Protein AF-A0A2V4A8H8-F1 (afdb_monomer)

Sequence (92 aa):
MGVGNLLTSHPVKRKKQTLLLNSIHFKTTVMTQEVQDDLVRIKERLRILDDKKKKVAKIIGITDVYLSYILNGKRPLTANVKSKLFDYLGLS

InterPro domains:
  IPR001387 Cro/C1-type, helix-turn-helix domain [PF01381] (49-92)
  IPR001387 Cro/C1-type, helix-turn-helix domain [cd00093] (41-92)
  IPR010982 Lambda repressor-like, DNA-binding domain superfamily [G3DSA:1.10.260.40] (26-92)
  IPR010982 Lambda repressor-like, DNA-binding domain superfamily [SSF47413] (41-92)

Foldseek 3Di:
DDDDDDPPDDDDDDDPPPDDDDPDDDPQPPDPVVQVVLLVVLVVLVVVVVVCLCVLCVQLVHHSVVVVCCSVSVDPCDPSNSVSSCVVSVPD

Organism: NCBI:txid2184082

Radius of gyration: 25.15 Å; Cα contacts (8 Å, |Δi|>4): 37; chains: 1; bounding box: 79×37×50 Å

Mean predicted aligned error: 15.33 Å

Nearest PDB structures (foldseek):
  3f52-assembly1_A  TM=8.218E-01  e=2.414E-01  Corynebacterium glutamicum
  3jxc-assembly1_L  TM=8.317E-01  e=2.877E-01  Lederbergvirus P22
  2ef8-assembly1_B  TM=8.051E-01  e=3.853E-01  Peduovirus P2
  4i6t-assembly1_A  TM=7.866E-01  e=4.085E-01  Enterobacter sp. RFL1396
  2b5a-assembly1_A  TM=7.062E-01  e=2.559E-01  [Bacillus] caldolyticus

Secondary structure (DSSP, 8-state):
--------------------------------HHHHHHHHHHHHHHHHTGGGHHHHHHHHTS-HHHHHHHHTTSS---HHHHHHHHHHHT--

Structure (mmCIF, N/CA/C/O backbone):
data_AF-A0A2V4A8H8-F1
#
_entry.id   AF-A0A2V4A8H8-F1
#
loop_
_atom_site.group_PDB
_atom_site.id
_atom_site.type_symbol
_atom_site.label_atom_id
_atom_site.label_alt_id
_atom_site.label_comp_id
_atom_site.label_asym_id
_atom_site.label_entity_id
_atom_site.label_seq_id
_atom_site.pdbx_PDB_ins_code
_atom_site.Cartn_x
_atom_site.Cartn_y
_atom_site.Cartn_z
_atom_site.occupancy
_atom_site.B_iso_or_equiv
_atom_site.auth_seq_id
_atom_site.auth_comp_id
_atom_site.auth_asym_id
_atom_site.auth_atom_id
_atom_site.pdbx_PDB_model_num
ATOM 1 N N . MET A 1 1 ? 69.565 -26.111 -35.736 1.00 50.19 1 MET A N 1
ATOM 2 C CA . MET A 1 1 ? 69.171 -25.443 -34.475 1.00 50.19 1 MET A CA 1
ATOM 3 C C . MET A 1 1 ? 68.727 -24.033 -34.831 1.00 50.19 1 MET A C 1
ATOM 5 O O . MET A 1 1 ? 69.504 -23.348 -35.476 1.00 50.19 1 MET A O 1
ATOM 9 N N . GLY A 1 2 ? 67.494 -23.635 -34.506 1.00 46.28 2 GLY A N 1
ATOM 10 C CA . GLY A 1 2 ? 66.986 -22.286 -34.801 1.00 46.28 2 GLY A CA 1
ATOM 11 C C . GLY A 1 2 ? 65.478 -22.258 -35.048 1.00 46.28 2 GLY A C 1
ATOM 12 O O . GLY A 1 2 ? 65.034 -22.294 -36.187 1.00 46.28 2 GLY A O 1
ATOM 13 N N . VAL A 1 3 ? 64.710 -22.248 -33.961 1.00 50.94 3 VAL A N 1
ATOM 14 C CA . VAL A 1 3 ? 63.261 -21.989 -33.911 1.00 50.94 3 VAL A CA 1
ATOM 15 C C . VAL A 1 3 ? 62.982 -20.488 -34.057 1.00 50.94 3 VAL A C 1
ATOM 17 O O . VAL A 1 3 ? 63.784 -19.684 -33.587 1.00 50.94 3 VAL A O 1
ATOM 20 N N . GLY A 1 4 ? 61.838 -20.093 -34.633 1.00 42.81 4 GLY A N 1
ATOM 21 C CA . GLY A 1 4 ? 61.441 -18.679 -34.623 1.00 42.81 4 GLY A CA 1
ATOM 22 C C . GLY A 1 4 ? 60.175 -18.293 -35.392 1.00 42.81 4 GLY A C 1
ATOM 23 O O . GLY A 1 4 ? 60.216 -17.342 -36.161 1.00 42.81 4 GLY A O 1
ATOM 24 N N . ASN A 1 5 ? 59.046 -18.979 -35.185 1.00 48.56 5 ASN A N 1
ATOM 25 C CA . ASN A 1 5 ? 57.734 -18.467 -35.604 1.00 48.56 5 ASN A CA 1
ATOM 26 C C . ASN A 1 5 ? 57.229 -17.459 -34.549 1.00 48.56 5 ASN A C 1
ATOM 28 O O . ASN A 1 5 ? 56.777 -17.873 -33.482 1.00 48.56 5 ASN A O 1
ATOM 32 N N . LEU A 1 6 ? 57.286 -16.152 -34.833 1.00 51.38 6 LEU A N 1
ATOM 33 C CA . LEU A 1 6 ? 56.626 -15.111 -34.031 1.00 51.38 6 LEU A CA 1
ATOM 34 C C . LEU A 1 6 ? 55.348 -14.634 -34.741 1.00 51.38 6 LEU A C 1
ATOM 36 O O . LEU A 1 6 ? 55.359 -13.700 -35.537 1.00 51.38 6 LEU A O 1
ATOM 40 N N . LEU A 1 7 ? 54.229 -15.289 -34.433 1.00 52.47 7 LEU A N 1
ATOM 41 C CA . LEU A 1 7 ? 52.883 -14.765 -34.669 1.00 52.47 7 LEU A CA 1
ATOM 42 C C . LEU A 1 7 ? 52.504 -13.894 -33.463 1.00 52.47 7 LEU A C 1
ATOM 44 O O . LEU A 1 7 ? 52.096 -14.408 -32.424 1.00 52.47 7 LEU A O 1
ATOM 48 N N . THR A 1 8 ? 52.655 -12.573 -33.569 1.00 48.84 8 THR A N 1
ATOM 49 C CA . THR A 1 8 ? 52.202 -11.621 -32.542 1.00 48.84 8 THR A CA 1
ATOM 50 C C . THR A 1 8 ? 50.735 -11.252 -32.766 1.00 48.84 8 THR A C 1
ATOM 52 O O . THR A 1 8 ? 50.374 -10.166 -33.216 1.00 48.84 8 THR A O 1
ATOM 55 N N . SER A 1 9 ? 49.843 -12.180 -32.427 1.00 49.88 9 SER A N 1
ATOM 56 C CA . SER A 1 9 ? 48.423 -11.880 -32.247 1.00 49.88 9 SER A CA 1
ATOM 57 C C . SER A 1 9 ? 48.211 -11.151 -30.918 1.00 49.88 9 SER A C 1
ATOM 59 O O . SER A 1 9 ? 48.449 -11.695 -29.841 1.00 49.88 9 SER A O 1
ATOM 61 N N . HIS A 1 10 ? 47.748 -9.906 -31.012 1.00 57.31 10 HIS A N 1
ATOM 62 C CA . HIS A 1 10 ? 47.220 -9.116 -29.904 1.00 57.31 10 HIS A CA 1
ATOM 63 C C . HIS A 1 10 ? 46.091 -9.871 -29.181 1.00 57.31 10 HIS A C 1
ATOM 65 O O . HIS A 1 10 ? 45.270 -10.513 -29.840 1.00 57.31 10 HIS A O 1
ATOM 71 N N . PRO A 1 11 ? 45.935 -9.670 -27.861 1.00 49.34 11 PRO A N 1
ATOM 72 C CA . PRO A 1 11 ? 44.580 -9.537 -27.346 1.00 49.34 11 PRO A CA 1
ATOM 73 C C . PRO A 1 11 ? 44.382 -8.276 -26.497 1.00 49.34 11 PRO A C 1
ATOM 75 O O . PRO A 1 11 ? 45.046 -8.013 -25.495 1.00 49.34 11 PRO A O 1
ATOM 78 N N . VAL A 1 12 ? 43.384 -7.517 -26.943 1.00 52.16 12 VAL A N 1
ATOM 79 C CA . VAL A 1 12 ? 42.725 -6.380 -26.304 1.00 52.16 12 VAL A CA 1
ATOM 80 C C . VAL A 1 12 ? 42.248 -6.732 -24.888 1.00 52.16 12 VAL A C 1
ATOM 82 O O . VAL A 1 12 ? 41.578 -7.740 -24.668 1.00 52.16 12 VAL A O 1
ATOM 85 N N . LYS A 1 13 ? 42.540 -5.840 -23.932 1.00 49.56 13 LYS A N 1
ATOM 86 C CA . LYS A 1 13 ? 41.972 -5.821 -22.575 1.00 49.56 13 LYS A CA 1
ATOM 87 C C . LYS A 1 13 ? 40.441 -5.917 -22.623 1.00 49.56 13 LYS A C 1
ATOM 89 O O . LYS A 1 13 ? 39.786 -5.003 -23.119 1.00 49.56 13 LYS A O 1
ATOM 94 N N . ARG A 1 14 ? 39.855 -6.923 -21.969 1.00 53.38 14 ARG A N 1
ATOM 95 C CA . ARG A 1 14 ? 38.471 -6.843 -21.473 1.00 53.38 14 ARG A CA 1
ATOM 96 C C . ARG A 1 14 ? 38.407 -7.235 -19.999 1.00 53.38 14 ARG A C 1
ATOM 98 O O . ARG A 1 14 ? 38.785 -8.332 -19.603 1.00 53.38 14 ARG A O 1
ATOM 105 N N . LYS A 1 15 ? 37.962 -6.256 -19.204 1.00 50.28 15 LYS A N 1
ATOM 106 C CA . LYS A 1 15 ? 37.585 -6.313 -17.786 1.00 50.28 15 LYS A CA 1
ATOM 107 C C . LYS A 1 15 ? 36.876 -7.632 -17.452 1.00 50.28 15 LYS A C 1
ATOM 109 O O . LYS A 1 15 ? 35.829 -7.921 -18.023 1.00 50.28 15 LYS A O 1
ATOM 114 N N . LYS A 1 16 ? 37.395 -8.376 -16.472 1.00 50.22 16 LYS A N 1
ATOM 115 C CA . LYS A 1 16 ? 36.631 -9.419 -15.779 1.00 50.22 16 LYS A CA 1
ATOM 116 C C . LYS A 1 16 ? 35.616 -8.728 -14.869 1.00 50.22 16 LYS A C 1
ATOM 118 O O . LYS A 1 16 ? 35.951 -8.305 -13.769 1.00 50.22 16 LYS A O 1
ATOM 123 N N . GLN A 1 17 ? 34.398 -8.554 -15.366 1.00 48.06 17 GLN A N 1
ATOM 124 C CA . GLN A 1 17 ? 33.244 -8.230 -14.541 1.00 48.06 17 GLN A CA 1
ATOM 125 C C . GLN A 1 17 ? 32.650 -9.557 -14.070 1.00 48.06 17 GLN A C 1
ATOM 127 O O . GLN A 1 17 ? 31.864 -10.180 -14.776 1.00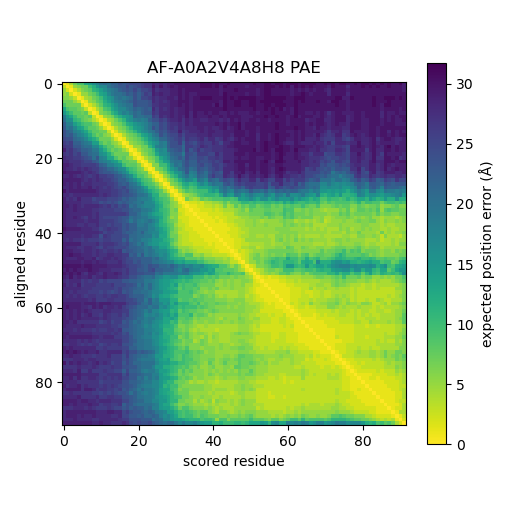 48.06 17 GLN A O 1
ATOM 132 N N . THR A 1 18 ? 33.083 -10.031 -12.906 1.00 49.66 18 THR A N 1
ATOM 133 C CA . THR A 1 18 ? 32.468 -11.196 -12.266 1.00 49.66 18 THR A CA 1
ATOM 134 C C . THR A 1 18 ? 31.234 -10.701 -11.519 1.00 49.66 18 THR A C 1
ATOM 136 O O . THR A 1 18 ? 31.329 -10.250 -10.380 1.00 49.66 18 THR A O 1
ATOM 139 N N . LEU A 1 19 ? 30.085 -10.695 -12.196 1.00 50.25 19 LEU A N 1
ATOM 140 C CA . LEU A 1 19 ? 28.798 -10.439 -11.558 1.00 50.25 19 LEU A CA 1
ATOM 141 C C . LEU A 1 19 ? 28.363 -11.729 -10.848 1.00 50.25 19 LEU A C 1
ATOM 143 O O . LEU A 1 19 ? 28.197 -12.771 -11.478 1.00 50.25 19 LEU A O 1
ATOM 147 N N . LEU A 1 20 ? 28.247 -11.652 -9.526 1.00 54.59 20 LEU A N 1
ATOM 148 C CA . LEU A 1 20 ? 27.794 -12.723 -8.646 1.00 54.59 20 LEU A CA 1
ATOM 149 C C . LEU A 1 20 ? 26.372 -13.150 -9.025 1.00 54.59 20 LEU A C 1
ATOM 151 O O . LEU A 1 20 ? 25.454 -12.340 -8.943 1.00 54.59 20 LEU A O 1
ATOM 155 N N . LEU A 1 21 ? 26.177 -14.418 -9.376 1.00 49.72 21 LEU A N 1
ATOM 156 C CA . LEU A 1 21 ? 24.850 -15.010 -9.522 1.00 49.72 21 LEU A CA 1
ATOM 157 C C . LEU A 1 21 ? 24.892 -16.456 -9.035 1.00 49.72 21 LEU A C 1
ATOM 159 O O . LEU A 1 21 ? 25.475 -17.319 -9.685 1.00 49.72 21 LEU A O 1
ATOM 163 N N . ASN A 1 22 ? 24.307 -16.694 -7.860 1.00 47.38 22 ASN A N 1
ATOM 164 C CA . ASN A 1 22 ? 23.194 -17.637 -7.688 1.00 47.38 22 ASN A CA 1
ATOM 165 C C . ASN A 1 22 ? 22.956 -17.912 -6.200 1.00 47.38 22 ASN A C 1
ATOM 167 O O . ASN A 1 22 ? 23.387 -18.925 -5.654 1.00 47.38 22 ASN A O 1
ATOM 171 N N . SER A 1 23 ? 22.207 -17.015 -5.557 1.00 46.69 23 SER A N 1
ATOM 172 C CA . SER A 1 23 ? 21.541 -17.332 -4.297 1.00 46.69 23 SER A CA 1
ATOM 173 C C . SER A 1 23 ? 20.144 -17.887 -4.577 1.00 46.69 23 SER A C 1
ATOM 175 O O . SER A 1 23 ? 19.228 -17.144 -4.905 1.00 46.69 23 SER A O 1
ATOM 177 N N . ILE A 1 24 ? 20.038 -19.206 -4.404 1.00 54.25 24 ILE A N 1
ATOM 178 C CA . ILE A 1 24 ? 18.938 -19.940 -3.761 1.00 54.25 24 ILE A CA 1
ATOM 179 C C . ILE A 1 24 ? 17.546 -19.848 -4.420 1.00 54.25 24 ILE A C 1
ATOM 181 O O . ILE A 1 24 ? 16.813 -18.869 -4.299 1.00 54.25 24 ILE A O 1
ATOM 185 N N . HIS A 1 25 ? 17.136 -20.982 -5.000 1.00 42.97 25 HIS A N 1
ATOM 186 C CA . HIS A 1 25 ? 15.756 -21.326 -5.329 1.00 42.97 25 HIS A CA 1
ATOM 187 C C . HIS A 1 25 ? 14.862 -21.304 -4.079 1.00 42.97 25 HIS A C 1
ATOM 189 O O . HIS A 1 25 ? 14.704 -22.309 -3.390 1.00 42.97 25 HIS A O 1
ATOM 195 N N . PHE A 1 26 ? 14.206 -20.179 -3.829 1.00 43.47 26 PHE A N 1
ATOM 196 C CA . PHE A 1 26 ? 12.873 -20.197 -3.247 1.00 43.47 26 PHE A CA 1
ATOM 197 C C . PHE A 1 26 ? 11.890 -19.869 -4.358 1.00 43.47 26 PHE A C 1
ATOM 199 O O . PHE A 1 26 ? 12.194 -19.091 -5.260 1.00 43.47 26 PHE A O 1
ATOM 206 N N . LYS A 1 27 ? 10.713 -20.492 -4.308 1.00 47.53 27 LYS A N 1
ATOM 207 C CA . LYS A 1 27 ? 9.561 -20.237 -5.180 1.00 47.53 27 LYS A CA 1
ATOM 208 C C . LYS A 1 27 ? 8.989 -18.844 -4.863 1.00 47.53 27 LYS A C 1
ATOM 210 O O . LYS A 1 27 ? 7.850 -18.695 -4.443 1.00 47.53 27 LYS A O 1
ATOM 215 N N . THR A 1 28 ? 9.835 -17.831 -4.972 1.00 50.06 28 THR A N 1
ATOM 216 C CA . THR A 1 28 ? 9.533 -16.420 -4.850 1.00 50.06 28 THR A CA 1
ATOM 217 C C . THR A 1 28 ? 9.076 -16.032 -6.237 1.00 50.06 28 THR A C 1
ATOM 219 O O . THR A 1 28 ? 9.865 -16.076 -7.179 1.00 50.06 28 THR A O 1
ATOM 222 N N . THR A 1 29 ? 7.792 -15.725 -6.397 1.00 51.53 29 THR A N 1
ATOM 223 C CA . THR A 1 29 ? 7.307 -15.004 -7.574 1.00 51.53 29 THR A CA 1
ATOM 224 C C . THR A 1 29 ? 8.304 -13.880 -7.816 1.00 51.53 29 THR A C 1
ATOM 226 O O . THR A 1 29 ? 8.491 -13.067 -6.912 1.00 51.53 29 THR A O 1
ATOM 229 N N . VAL A 1 30 ? 9.037 -13.915 -8.932 1.00 54.03 30 VAL A N 1
ATOM 230 C CA . VAL A 1 30 ? 10.145 -12.988 -9.180 1.00 54.03 30 VAL A CA 1
ATOM 231 C C . VAL A 1 30 ? 9.550 -11.586 -9.180 1.00 54.03 30 VAL A C 1
ATOM 233 O O . VAL A 1 30 ? 8.920 -11.167 -10.146 1.00 54.03 30 VAL A O 1
ATOM 236 N N . MET A 1 31 ? 9.649 -10.898 -8.045 1.00 60.94 31 MET A N 1
ATOM 237 C CA . MET A 1 31 ? 9.261 -9.505 -7.947 1.00 60.94 31 MET A CA 1
ATOM 238 C C . MET A 1 31 ? 10.364 -8.740 -8.650 1.00 60.94 31 MET A C 1
ATOM 240 O O . MET A 1 31 ? 11.527 -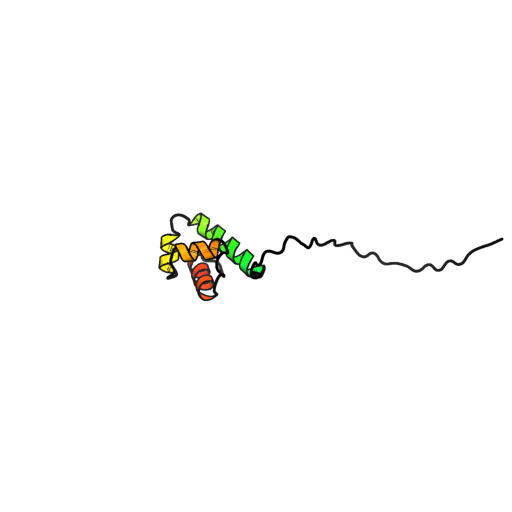8.826 -8.257 1.00 60.94 31 MET A O 1
ATOM 244 N N . THR A 1 32 ? 9.999 -8.046 -9.719 1.00 69.88 32 THR A N 1
ATOM 245 C CA . THR A 1 32 ? 10.901 -7.176 -10.465 1.00 69.88 32 THR A C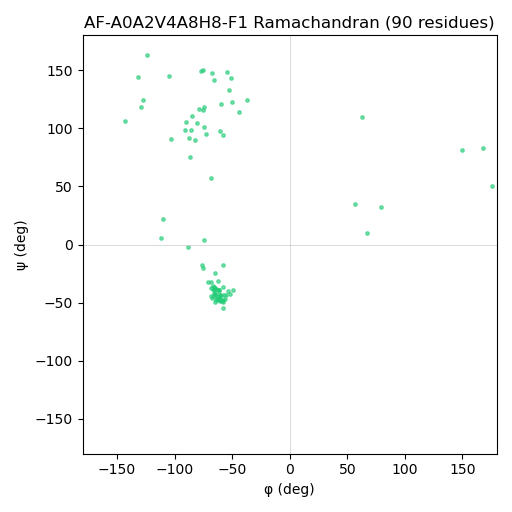A 1
ATOM 246 C C . THR A 1 32 ? 11.592 -6.215 -9.496 1.00 69.88 32 THR A C 1
ATOM 248 O O . THR A 1 32 ? 10.958 -5.759 -8.540 1.00 69.88 32 THR A O 1
ATOM 251 N N . GLN A 1 33 ? 12.871 -5.905 -9.733 1.00 72.19 33 GLN A N 1
ATOM 252 C CA . GLN A 1 33 ? 13.659 -5.004 -8.875 1.00 72.19 33 GLN A CA 1
ATOM 253 C C . GLN A 1 33 ? 12.922 -3.688 -8.588 1.00 72.19 33 GLN A C 1
ATOM 255 O O . GLN A 1 33 ? 12.854 -3.270 -7.440 1.00 72.19 33 GLN A O 1
ATOM 260 N N . GLU A 1 34 ? 12.230 -3.134 -9.585 1.00 73.31 34 GLU A N 1
ATOM 261 C CA . GLU A 1 34 ? 11.399 -1.933 -9.435 1.00 73.31 34 GLU A CA 1
ATOM 262 C C . GLU A 1 34 ? 10.342 -2.062 -8.326 1.00 73.31 34 GLU A C 1
ATOM 264 O O . GLU A 1 34 ? 10.177 -1.164 -7.504 1.00 73.31 34 GLU A O 1
ATOM 269 N N . VAL A 1 35 ? 9.656 -3.207 -8.243 1.00 72.69 35 VAL A N 1
ATOM 270 C CA . VAL A 1 35 ? 8.626 -3.448 -7.221 1.00 72.69 35 VAL A CA 1
ATOM 271 C C . VAL A 1 35 ? 9.259 -3.618 -5.840 1.00 72.69 35 VAL A C 1
ATOM 273 O O . VAL A 1 35 ? 8.660 -3.236 -4.834 1.00 72.69 35 VAL A O 1
ATOM 276 N N . GLN A 1 36 ? 10.470 -4.177 -5.768 1.00 75.81 36 GLN A N 1
ATOM 277 C CA . GLN A 1 36 ? 11.220 -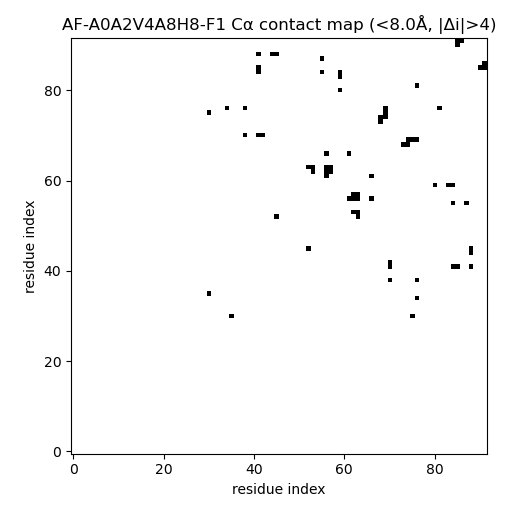4.242 -4.515 1.00 75.81 36 GLN A CA 1
ATOM 278 C C . GLN A 1 36 ? 11.648 -2.847 -4.047 1.00 75.81 36 GLN A C 1
ATOM 280 O O . GLN A 1 36 ? 11.416 -2.518 -2.884 1.00 75.81 36 GLN A O 1
ATOM 285 N N . ASP A 1 37 ? 12.181 -2.011 -4.938 1.00 80.44 37 ASP A N 1
ATOM 286 C CA . ASP A 1 37 ? 12.565 -0.629 -4.626 1.00 80.44 37 ASP A CA 1
ATOM 287 C C . ASP A 1 37 ? 11.361 0.219 -4.196 1.00 80.44 37 ASP A C 1
ATOM 289 O O . ASP A 1 37 ? 11.446 1.021 -3.261 1.00 80.44 37 ASP A O 1
ATOM 293 N N . ASP A 1 38 ? 10.207 0.023 -4.833 1.00 80.00 38 ASP A N 1
ATOM 294 C CA . ASP A 1 38 ? 8.958 0.670 -4.435 1.00 80.00 38 ASP A CA 1
ATOM 295 C C . ASP A 1 38 ? 8.500 0.216 -3.049 1.00 80.00 38 ASP A C 1
ATOM 297 O O . ASP A 1 38 ? 8.097 1.039 -2.228 1.00 80.00 38 ASP A O 1
ATOM 301 N N . LEU A 1 39 ? 8.585 -1.084 -2.750 1.00 81.31 39 LEU A N 1
ATOM 302 C CA . LEU A 1 39 ? 8.249 -1.611 -1.429 1.00 81.31 39 LEU A CA 1
ATOM 303 C C . LEU A 1 39 ? 9.185 -1.084 -0.342 1.00 81.31 39 LEU A C 1
ATOM 305 O O . LEU A 1 39 ? 8.718 -0.810 0.763 1.00 81.31 39 LEU A O 1
ATOM 309 N N . VAL A 1 40 ? 10.479 -0.934 -0.631 1.00 83.69 40 VAL A N 1
ATOM 310 C CA . VAL A 1 40 ? 11.440 -0.327 0.299 1.00 83.69 40 VAL A CA 1
ATOM 311 C C . VAL A 1 40 ? 11.076 1.134 0.559 1.00 83.69 40 VAL A C 1
ATOM 313 O O . VAL A 1 40 ? 10.955 1.523 1.719 1.00 83.69 40 VAL A O 1
ATOM 316 N N . ARG A 1 41 ? 10.796 1.922 -0.487 1.00 82.62 41 ARG A N 1
ATOM 317 C CA . ARG A 1 41 ? 10.357 3.323 -0.346 1.00 82.62 41 ARG A CA 1
ATOM 318 C C . ARG A 1 41 ? 9.053 3.451 0.441 1.00 82.62 41 ARG A C 1
ATOM 320 O O . ARG A 1 41 ? 8.958 4.277 1.349 1.00 82.62 41 ARG A O 1
ATOM 327 N N . ILE A 1 42 ? 8.072 2.599 0.141 1.00 81.81 42 ILE A N 1
ATOM 328 C CA . ILE A 1 42 ? 6.802 2.521 0.869 1.00 81.81 42 ILE A CA 1
ATOM 329 C C . ILE A 1 42 ? 7.058 2.197 2.344 1.00 81.81 42 ILE A C 1
ATOM 331 O O . ILE A 1 42 ? 6.510 2.877 3.207 1.00 81.81 42 ILE A O 1
ATOM 335 N N . LYS A 1 43 ? 7.883 1.185 2.647 1.00 81.06 43 LYS A N 1
ATOM 336 C CA . LYS A 1 43 ? 8.220 0.791 4.024 1.00 81.06 43 LYS A CA 1
ATOM 337 C C . LYS A 1 43 ? 8.907 1.902 4.790 1.00 81.06 43 LYS A C 1
ATOM 339 O O . LYS A 1 43 ? 8.538 2.129 5.932 1.00 81.06 43 LYS A O 1
ATOM 344 N N . GLU A 1 44 ? 9.875 2.574 4.183 1.00 83.12 44 GLU A N 1
ATOM 345 C CA . GLU A 1 44 ? 10.620 3.651 4.831 1.00 83.12 44 GLU A CA 1
ATOM 346 C C . GLU A 1 44 ? 9.675 4.792 5.228 1.00 83.12 44 GLU A C 1
ATOM 348 O O . GLU A 1 44 ? 9.635 5.212 6.384 1.00 83.12 44 GLU A O 1
ATOM 353 N N . ARG A 1 45 ? 8.805 5.220 4.304 1.00 79.00 45 ARG A N 1
ATOM 354 C CA . ARG A 1 45 ? 7.782 6.234 4.595 1.00 79.00 45 ARG A CA 1
ATOM 355 C C . ARG A 1 45 ? 6.744 5.754 5.608 1.00 79.00 45 ARG A C 1
ATOM 357 O O . ARG A 1 45 ? 6.335 6.529 6.466 1.00 79.00 45 ARG A O 1
ATOM 364 N N . LEU A 1 46 ? 6.317 4.493 5.532 1.00 76.50 46 LEU A N 1
ATOM 365 C CA . LEU A 1 46 ? 5.382 3.910 6.497 1.00 76.50 46 LEU A CA 1
ATOM 366 C C . LEU A 1 46 ? 5.992 3.742 7.882 1.00 76.50 46 LEU A C 1
ATOM 368 O O . LEU A 1 46 ? 5.259 3.895 8.845 1.00 76.50 46 LEU A O 1
ATOM 372 N N . ARG A 1 47 ? 7.296 3.477 7.998 1.00 72.25 47 ARG A N 1
ATOM 373 C CA . ARG A 1 47 ? 8.009 3.369 9.276 1.00 72.25 47 ARG A CA 1
ATOM 374 C C . ARG A 1 47 ? 8.054 4.712 10.001 1.00 72.25 47 ARG A C 1
ATOM 376 O O . ARG A 1 47 ? 7.893 4.758 11.213 1.00 72.25 47 ARG A O 1
ATOM 383 N N . ILE A 1 48 ? 8.183 5.812 9.258 1.00 66.19 48 ILE A N 1
ATOM 384 C CA . ILE A 1 48 ? 8.016 7.175 9.796 1.00 66.19 48 ILE A CA 1
ATOM 385 C C . ILE A 1 48 ? 6.566 7.405 10.268 1.00 66.19 48 ILE A C 1
ATOM 387 O O . ILE A 1 48 ? 6.297 8.235 11.133 1.00 66.19 48 ILE A O 1
ATOM 391 N N . LEU A 1 49 ? 5.618 6.654 9.711 1.00 64.62 49 LEU A N 1
ATOM 392 C CA . LEU A 1 49 ? 4.187 6.743 9.978 1.00 64.62 49 LEU A CA 1
ATOM 393 C C . LEU A 1 49 ? 3.657 5.523 10.751 1.00 64.62 49 LEU A C 1
ATOM 395 O O . LEU A 1 49 ? 2.461 5.258 10.648 1.00 64.62 49 LEU A O 1
ATOM 399 N N . ASP A 1 50 ? 4.493 4.766 11.476 1.00 59.56 50 ASP A N 1
ATOM 400 C CA . ASP A 1 50 ? 4.127 3.440 12.015 1.00 59.56 50 ASP A CA 1
ATOM 401 C C . ASP A 1 50 ? 2.889 3.516 12.938 1.00 59.56 50 ASP A C 1
ATOM 403 O O . ASP A 1 50 ? 1.949 2.728 12.796 1.00 59.56 50 ASP A O 1
ATOM 407 N N . ASP A 1 51 ? 2.769 4.601 13.715 1.00 64.12 51 ASP A N 1
ATOM 408 C CA . ASP A 1 51 ? 1.582 4.969 14.513 1.00 64.12 51 ASP A CA 1
ATOM 409 C C . ASP A 1 51 ? 0.280 5.137 13.702 1.00 64.12 51 ASP A C 1
ATOM 411 O O . ASP A 1 51 ? -0.833 5.120 14.230 1.00 64.12 51 ASP A O 1
ATOM 415 N N . LYS A 1 52 ? 0.384 5.298 12.384 1.00 72.75 52 LYS A N 1
ATOM 416 C CA . LYS A 1 52 ? -0.726 5.572 11.466 1.00 72.75 52 LYS A CA 1
ATOM 417 C C . LYS A 1 52 ? -1.016 4.417 10.521 1.00 72.75 52 LYS A C 1
ATOM 419 O O . LYS A 1 52 ? -1.911 4.569 9.695 1.00 72.75 52 LYS A O 1
ATOM 424 N N . LYS A 1 53 ? -0.374 3.250 10.635 1.00 74.88 53 LYS A N 1
ATOM 425 C CA . LYS A 1 53 ? -0.606 2.108 9.726 1.00 74.88 53 LYS A CA 1
ATOM 426 C C . LYS A 1 53 ? -2.086 1.725 9.584 1.00 74.88 53 LYS A C 1
ATOM 428 O O . LYS A 1 53 ? -2.567 1.527 8.470 1.00 74.88 53 LYS A O 1
ATOM 433 N N . LYS A 1 54 ? -2.838 1.704 10.692 1.00 80.31 54 LYS A N 1
ATOM 434 C CA . LYS A 1 54 ? -4.301 1.491 10.680 1.00 80.31 54 LYS A CA 1
ATOM 435 C C . LYS A 1 54 ? -5.044 2.587 9.911 1.00 80.31 54 LYS A C 1
ATOM 437 O O . LYS A 1 54 ? -5.995 2.303 9.188 1.00 80.31 54 LYS A O 1
ATOM 442 N N . LYS A 1 55 ? -4.598 3.837 10.046 1.00 83.62 55 LYS A N 1
ATOM 443 C CA . LYS A 1 55 ? -5.158 4.989 9.332 1.00 83.62 55 LYS A CA 1
ATOM 444 C C . LYS A 1 55 ? -4.852 4.908 7.836 1.00 83.62 55 LYS A C 1
ATOM 446 O O . LYS A 1 55 ? -5.768 5.079 7.044 1.00 83.62 55 LYS A O 1
ATOM 451 N N . VAL A 1 56 ? -3.617 4.570 7.459 1.00 83.06 56 VAL A N 1
ATOM 452 C CA . VAL A 1 56 ? -3.211 4.351 6.060 1.00 83.06 56 VAL A CA 1
ATOM 453 C C . VAL A 1 56 ? -4.055 3.251 5.428 1.00 83.06 56 VAL A C 1
ATOM 455 O O . VAL A 1 56 ? -4.652 3.461 4.379 1.00 83.06 56 VAL A O 1
ATOM 458 N N . ALA A 1 57 ? -4.177 2.103 6.098 1.00 85.56 57 ALA A N 1
ATOM 459 C CA . ALA A 1 57 ? -4.995 0.994 5.621 1.00 85.56 57 ALA A CA 1
ATOM 460 C C . ALA A 1 57 ? -6.455 1.429 5.383 1.00 85.56 57 ALA A C 1
ATOM 462 O O . ALA A 1 57 ? -6.996 1.211 4.298 1.00 85.56 57 ALA A O 1
ATOM 463 N N . LYS A 1 58 ? -7.049 2.158 6.342 1.00 86.06 58 LYS A N 1
ATOM 464 C CA . LYS A 1 58 ? -8.410 2.706 6.226 1.00 86.06 58 LYS A CA 1
ATOM 465 C C . LYS A 1 58 ? -8.564 3.695 5.064 1.00 86.06 58 LYS A C 1
ATOM 467 O O . LYS A 1 58 ? -9.559 3.619 4.355 1.00 86.06 58 LYS A O 1
ATOM 472 N N . ILE A 1 59 ? -7.596 4.588 4.853 1.00 85.06 59 ILE A N 1
ATOM 473 C CA . ILE A 1 59 ? -7.613 5.582 3.762 1.00 85.06 59 ILE A CA 1
ATOM 474 C C . ILE A 1 59 ? -7.533 4.896 2.394 1.00 85.06 59 ILE A C 1
ATOM 476 O O . ILE A 1 59 ? -8.253 5.247 1.466 1.00 85.06 59 ILE A O 1
ATOM 480 N N . ILE A 1 60 ? -6.688 3.875 2.281 1.00 84.38 60 ILE A N 1
ATOM 481 C CA . ILE A 1 60 ? -6.470 3.135 1.033 1.00 84.38 60 ILE A CA 1
ATOM 482 C C . ILE A 1 60 ? -7.625 2.161 0.742 1.00 84.38 60 ILE A C 1
ATOM 484 O O . ILE A 1 60 ? -7.822 1.739 -0.404 1.00 84.38 60 ILE A O 1
ATOM 488 N N . GLY A 1 61 ? -8.433 1.850 1.758 1.00 86.69 61 GLY A N 1
ATOM 489 C CA . GLY A 1 61 ? -9.564 0.932 1.667 1.00 86.69 61 GLY A CA 1
ATOM 490 C C . GLY A 1 61 ? -9.138 -0.534 1.717 1.00 86.69 61 GLY A C 1
ATOM 491 O O . GLY A 1 61 ? -9.757 -1.375 1.073 1.00 86.69 6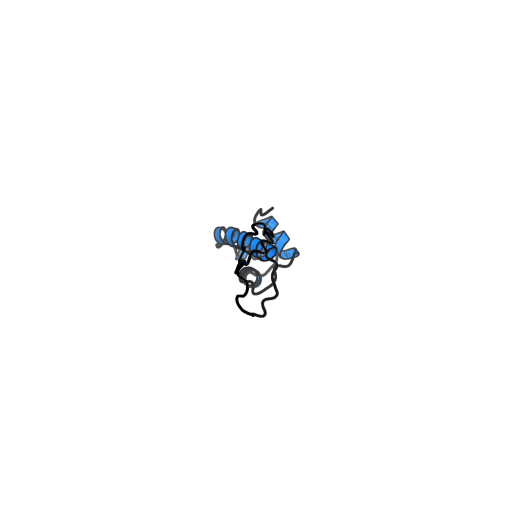1 GLY A O 1
ATOM 492 N N . ILE A 1 62 ? -8.061 -0.842 2.444 1.00 88.00 62 ILE A N 1
ATOM 493 C CA . ILE A 1 62 ? -7.589 -2.210 2.689 1.00 88.00 62 ILE A CA 1
ATOM 494 C C . ILE A 1 62 ? -7.495 -2.483 4.191 1.00 88.00 62 ILE A C 1
ATOM 496 O O . ILE A 1 62 ? -7.467 -1.563 5.005 1.00 88.00 62 ILE A O 1
ATOM 500 N N . THR A 1 63 ? -7.419 -3.754 4.583 1.00 88.12 63 THR A N 1
ATOM 501 C CA . THR A 1 63 ? -7.167 -4.105 5.986 1.00 88.12 63 THR A CA 1
ATOM 502 C C . THR A 1 63 ? -5.698 -3.879 6.345 1.00 88.12 63 THR A C 1
ATOM 504 O O . THR A 1 63 ? -4.801 -4.010 5.507 1.00 88.12 63 THR A O 1
ATOM 507 N N . ASP A 1 64 ? -5.424 -3.560 7.609 1.00 85.12 64 ASP A N 1
ATOM 508 C CA . ASP A 1 64 ? -4.059 -3.403 8.127 1.00 85.12 64 ASP A CA 1
ATOM 509 C C . ASP A 1 64 ? -3.260 -4.716 8.033 1.00 85.12 64 ASP A C 1
ATOM 511 O O . ASP A 1 64 ? -2.051 -4.707 7.776 1.00 85.12 64 ASP A O 1
ATOM 515 N N . VAL A 1 65 ? -3.952 -5.853 8.147 1.00 86.44 65 VAL A N 1
ATOM 516 C CA . VAL A 1 65 ? -3.401 -7.192 7.912 1.00 86.44 65 VAL A CA 1
ATOM 517 C C . VAL A 1 65 ? -2.964 -7.348 6.454 1.00 86.44 65 VAL A C 1
ATOM 519 O O . VAL A 1 65 ? -1.840 -7.775 6.189 1.00 86.44 65 VAL A O 1
ATOM 522 N N . TYR A 1 66 ? -3.806 -6.946 5.497 1.00 86.81 66 TYR A N 1
ATOM 523 C CA . TYR A 1 66 ? -3.470 -7.021 4.075 1.00 86.81 66 TYR A CA 1
ATOM 524 C C . TYR A 1 66 ? -2.296 -6.106 3.713 1.00 86.81 66 TYR A C 1
ATOM 526 O O . TYR A 1 66 ? -1.361 -6.544 3.041 1.00 86.81 66 TYR A O 1
ATOM 534 N N . LEU A 1 67 ? -2.279 -4.880 4.245 1.00 85.69 67 LEU A N 1
ATOM 535 C CA . LEU A 1 67 ? -1.140 -3.971 4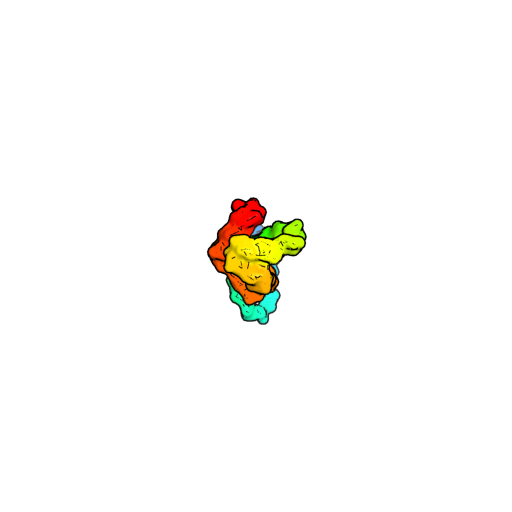.114 1.00 85.69 67 LEU A CA 1
ATOM 536 C C . LEU A 1 67 ? 0.145 -4.615 4.661 1.00 85.69 67 LEU A C 1
ATOM 538 O O . LEU A 1 67 ? 1.183 -4.579 4.008 1.00 85.69 67 LEU A O 1
ATOM 542 N N . SER A 1 68 ? 0.072 -5.284 5.815 1.00 84.94 68 SER A N 1
ATOM 543 C CA . SER A 1 68 ? 1.213 -6.006 6.396 1.00 84.94 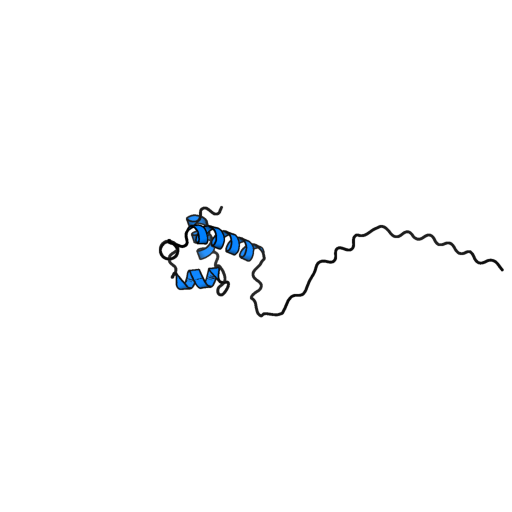68 SER A CA 1
ATOM 544 C C . SER A 1 68 ? 1.725 -7.123 5.495 1.00 84.94 68 SER A C 1
ATOM 546 O O . SER A 1 68 ? 2.933 -7.319 5.395 1.00 84.94 68 SER A O 1
ATOM 548 N N . TYR A 1 69 ? 0.836 -7.865 4.834 1.00 87.00 69 TYR A N 1
ATOM 549 C CA . TYR A 1 69 ? 1.248 -8.916 3.908 1.00 87.00 69 TYR A CA 1
ATOM 550 C C . TYR A 1 69 ? 1.959 -8.369 2.675 1.00 87.00 69 TYR A C 1
ATOM 552 O O . TYR A 1 69 ? 2.937 -8.975 2.244 1.00 87.00 69 TYR A O 1
ATOM 560 N N . ILE A 1 70 ? 1.517 -7.226 2.147 1.00 85.75 70 ILE A N 1
ATOM 561 C CA . ILE A 1 70 ? 2.191 -6.549 1.034 1.00 85.75 70 ILE A CA 1
ATOM 562 C C . ILE A 1 70 ? 3.576 -6.068 1.466 1.00 85.75 70 ILE A C 1
ATOM 564 O O . ILE A 1 70 ? 4.568 -6.374 0.811 1.00 85.75 70 ILE A O 1
ATOM 568 N N . LEU A 1 71 ? 3.665 -5.382 2.611 1.00 81.69 71 LEU A N 1
ATOM 569 C CA . LEU A 1 71 ? 4.945 -4.909 3.140 1.00 81.69 71 LEU A CA 1
ATOM 570 C C . LEU A 1 71 ? 5.889 -6.090 3.397 1.00 81.69 71 LEU A C 1
ATOM 572 O O . LEU A 1 71 ? 7.047 -6.065 3.004 1.00 81.69 71 LEU A O 1
ATOM 576 N N . ASN A 1 72 ? 5.408 -7.186 3.971 1.00 82.81 72 ASN A N 1
ATOM 577 C CA . ASN A 1 72 ? 6.239 -8.364 4.223 1.00 82.81 72 ASN A CA 1
ATOM 578 C C . ASN A 1 72 ? 6.566 -9.182 2.961 1.00 82.81 72 ASN A C 1
ATOM 580 O O . ASN A 1 72 ? 7.161 -10.248 3.087 1.00 82.81 72 ASN A O 1
ATOM 584 N N . GLY A 1 73 ? 6.162 -8.737 1.764 1.00 80.38 73 GLY A N 1
ATOM 585 C CA . GLY A 1 73 ? 6.385 -9.462 0.509 1.00 80.38 73 GLY A CA 1
ATOM 586 C C . GLY A 1 73 ? 5.605 -10.778 0.406 1.00 80.38 73 GLY A C 1
ATOM 587 O O . GLY A 1 73 ? 5.827 -11.561 -0.509 1.00 80.38 73 GLY A O 1
ATOM 588 N N . LYS A 1 74 ? 4.667 -11.032 1.330 1.00 82.88 74 LYS A N 1
ATOM 589 C CA . LYS A 1 74 ? 3.783 -12.210 1.315 1.00 82.88 74 LYS A CA 1
ATOM 590 C C . LYS A 1 74 ? 2.679 -12.081 0.266 1.00 82.88 74 LYS A C 1
ATOM 592 O O . LYS A 1 74 ? 2.068 -13.077 -0.113 1.00 82.88 74 LYS A O 1
ATOM 597 N N . ARG A 1 75 ? 2.381 -10.853 -0.170 1.00 82.25 75 ARG A N 1
ATOM 598 C CA . ARG A 1 75 ? 1.424 -10.545 -1.237 1.00 82.25 75 ARG A CA 1
ATOM 599 C C . ARG A 1 75 ? 2.042 -9.559 -2.232 1.00 82.25 75 ARG A C 1
ATOM 601 O O . ARG A 1 75 ? 2.765 -8.660 -1.806 1.00 82.25 75 ARG A O 1
ATOM 608 N N . PRO A 1 76 ? 1.737 -9.696 -3.532 1.00 81.31 76 PRO A N 1
ATOM 609 C CA . PRO A 1 76 ? 2.185 -8.740 -4.531 1.00 81.31 76 PRO A CA 1
ATOM 610 C C . PRO A 1 76 ? 1.530 -7.374 -4.302 1.00 81.31 76 PRO A C 1
ATOM 612 O O . PRO A 1 76 ? 0.344 -7.276 -3.971 1.00 81.31 76 PRO A O 1
ATOM 615 N N . LEU A 1 77 ? 2.304 -6.313 -4.517 1.00 83.62 77 LEU A N 1
ATOM 616 C CA . LEU A 1 77 ? 1.797 -4.950 -4.526 1.00 83.62 77 LEU A CA 1
ATOM 617 C C . LEU A 1 77 ? 1.013 -4.719 -5.826 1.00 83.62 77 LEU A C 1
ATOM 619 O O . LEU A 1 77 ? 1.588 -4.522 -6.891 1.00 83.62 77 LEU A O 1
ATOM 623 N N . THR A 1 78 ? -0.314 -4.764 -5.748 1.00 85.75 78 THR A N 1
ATOM 624 C CA . THR A 1 78 ? -1.183 -4.478 -6.901 1.00 85.75 78 THR A CA 1
ATOM 625 C C . THR A 1 78 ? -1.096 -3.004 -7.302 1.00 85.75 78 THR A C 1
ATOM 627 O O . THR A 1 78 ? -1.000 -2.153 -6.417 1.00 85.75 78 THR A O 1
ATOM 630 N N . ALA A 1 79 ? -1.240 -2.687 -8.593 1.00 85.69 79 ALA A N 1
ATOM 631 C CA . ALA A 1 79 ? -1.183 -1.312 -9.107 1.00 85.69 79 ALA A CA 1
ATOM 632 C C . ALA A 1 79 ? -2.148 -0.345 -8.390 1.00 85.69 79 ALA A C 1
ATOM 634 O O . ALA A 1 79 ? -1.760 0.767 -8.045 1.00 85.69 79 ALA A O 1
ATOM 635 N N . ASN A 1 80 ? -3.3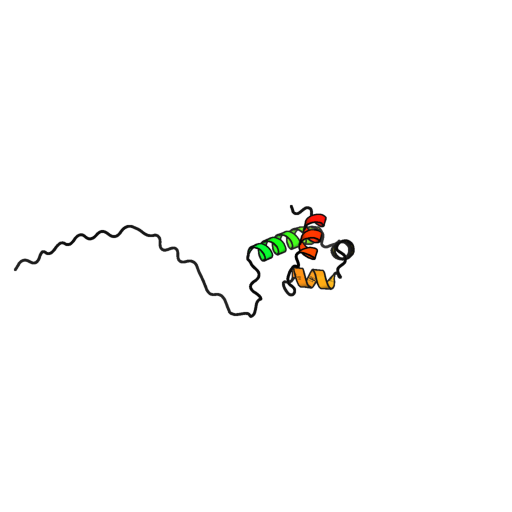68 -0.796 -8.081 1.00 87.19 80 ASN A N 1
ATOM 636 C CA . ASN A 1 80 ? -4.354 -0.006 -7.337 1.00 87.19 80 ASN A CA 1
ATOM 637 C C . ASN A 1 80 ? -3.850 0.371 -5.931 1.00 87.19 80 ASN A C 1
ATOM 639 O O . ASN A 1 80 ? -3.872 1.533 -5.535 1.00 87.19 80 ASN A O 1
ATOM 643 N N . VAL A 1 81 ? -3.335 -0.609 -5.180 1.00 85.50 81 VAL A N 1
ATOM 644 C CA . VAL A 1 81 ? -2.780 -0.366 -3.838 1.00 85.50 81 VAL A CA 1
ATOM 645 C C . VAL A 1 81 ? -1.493 0.458 -3.909 1.00 85.50 81 VAL A C 1
ATOM 647 O O . VAL A 1 81 ? -1.302 1.327 -3.065 1.00 85.50 81 VAL A O 1
ATOM 650 N N . LYS A 1 82 ? -0.644 0.238 -4.923 1.00 85.62 82 LYS A N 1
ATOM 651 C CA . LYS A 1 82 ? 0.563 1.040 -5.169 1.00 85.62 82 LYS A CA 1
ATOM 652 C C . LYS A 1 82 ? 0.213 2.508 -5.357 1.00 85.62 82 LYS A C 1
ATOM 654 O O . LYS A 1 82 ? 0.743 3.331 -4.628 1.00 85.62 82 LYS A O 1
ATOM 659 N N . SER A 1 83 ? -0.692 2.814 -6.286 1.00 87.75 83 SER A N 1
ATOM 660 C CA . SER A 1 83 ? -1.092 4.189 -6.595 1.00 87.75 83 SER A CA 1
ATOM 661 C C . SER A 1 83 ? -1.635 4.902 -5.356 1.00 87.75 83 SER A C 1
ATOM 663 O O . SER A 1 83 ? -1.150 5.973 -5.016 1.00 87.75 83 SER A O 1
ATOM 665 N N . LYS A 1 84 ? -2.536 4.263 -4.602 1.00 88.44 84 LYS A N 1
ATOM 666 C CA . LYS A 1 84 ? -3.078 4.836 -3.361 1.00 88.44 84 LYS A CA 1
ATOM 667 C C . LYS A 1 84 ? -2.034 5.011 -2.251 1.00 88.44 84 LYS A C 1
ATOM 669 O O . LYS A 1 84 ? -2.099 5.979 -1.500 1.00 88.44 84 LYS A O 1
ATOM 674 N N . LEU A 1 85 ? -1.093 4.070 -2.112 1.00 85.50 85 LEU A N 1
ATOM 675 C CA . LEU A 1 85 ? 0.023 4.198 -1.166 1.00 85.50 85 LEU A CA 1
ATOM 676 C C . LEU A 1 85 ? 0.938 5.352 -1.567 1.00 85.50 85 LEU A C 1
ATOM 678 O O . LEU A 1 85 ? 1.332 6.128 -0.708 1.00 85.50 85 LEU A O 1
ATOM 682 N N . PHE A 1 86 ? 1.267 5.465 -2.849 1.00 86.06 86 PHE A N 1
ATOM 683 C CA . PHE A 1 86 ? 2.129 6.519 -3.371 1.00 86.06 86 PHE A CA 1
ATOM 684 C C . PHE A 1 86 ? 1.495 7.899 -3.181 1.00 86.06 86 PHE A C 1
ATOM 686 O O . PHE A 1 86 ? 2.146 8.786 -2.635 1.00 86.06 86 PHE A O 1
ATOM 693 N N . ASP A 1 87 ? 0.208 8.030 -3.502 1.00 86.38 87 ASP A N 1
ATOM 694 C CA . ASP A 1 87 ? -0.572 9.255 -3.317 1.00 86.38 87 ASP A CA 1
ATOM 695 C C . ASP A 1 87 ? -0.629 9.676 -1.837 1.00 86.38 87 ASP A C 1
ATOM 697 O O . ASP A 1 87 ? -0.293 10.803 -1.480 1.00 86.38 87 ASP A O 1
ATOM 701 N N . TYR A 1 88 ? -0.923 8.733 -0.931 1.00 83.31 88 TYR A N 1
ATOM 702 C CA . TYR A 1 88 ? -0.941 9.012 0.509 1.00 83.31 88 TYR A CA 1
ATOM 703 C C . TYR A 1 88 ? 0.444 9.359 1.084 1.00 83.31 88 TYR A C 1
ATOM 705 O O . TYR A 1 88 ? 0.556 10.175 2.000 1.00 83.31 88 TYR A O 1
ATOM 713 N N . LEU A 1 89 ? 1.504 8.713 0.594 1.00 81.19 89 LEU A N 1
ATOM 714 C CA . LEU A 1 89 ? 2.872 8.896 1.089 1.00 81.19 89 LEU A CA 1
ATOM 715 C C . LEU A 1 89 ? 3.617 10.043 0.384 1.00 81.19 89 LEU A C 1
ATOM 717 O O . LEU A 1 89 ? 4.775 10.305 0.729 1.00 81.19 89 LEU A O 1
ATOM 721 N N . GLY A 1 90 ? 2.987 10.707 -0.593 1.00 79.25 90 GLY A N 1
ATOM 722 C CA . GLY A 1 90 ? 3.622 11.728 -1.428 1.00 79.25 90 GLY A CA 1
ATOM 723 C C . GLY A 1 90 ? 4.864 11.198 -2.147 1.00 79.25 90 GLY A C 1
ATOM 724 O O . GLY A 1 90 ? 5.875 11.893 -2.242 1.00 79.25 90 GLY A O 1
ATOM 725 N N . LEU A 1 91 ? 4.836 9.925 -2.541 1.00 73.19 91 LEU A N 1
ATOM 726 C CA . LEU A 1 91 ? 5.878 9.296 -3.340 1.00 73.19 91 LEU A CA 1
ATOM 727 C C . LEU A 1 91 ? 5.464 9.490 -4.798 1.00 73.19 91 LEU A C 1
ATOM 729 O O . LEU A 1 91 ? 4.573 8.790 -5.268 1.00 73.19 91 LEU A O 1
ATOM 733 N N . SER A 1 92 ? 6.036 10.495 -5.462 1.00 62.75 92 SER A N 1
ATOM 734 C CA . SER A 1 92 ? 5.875 10.694 -6.907 1.00 62.75 92 SER A CA 1
ATOM 735 C C . SER A 1 92 ? 6.912 9.903 -7.690 1.00 62.75 92 SER A C 1
ATOM 737 O O . SER A 1 92 ? 8.016 9.660 -7.148 1.00 62.75 92 SER A O 1
#

Solvent-accessible surface area (backbone atoms only — not comparable to full-atom values): 6106 Å² total; per-residue (Å²): 140,87,84,82,88,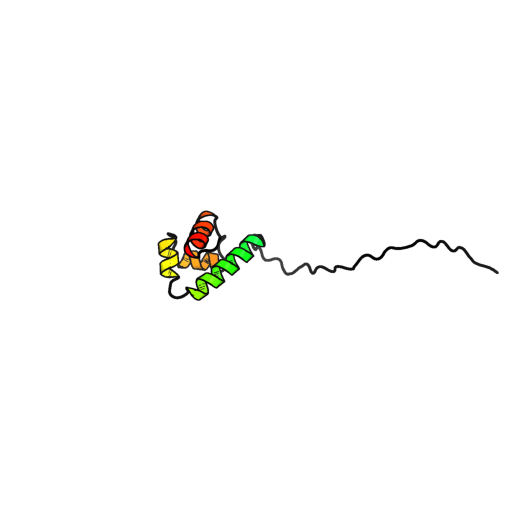82,81,85,76,84,80,82,92,72,85,86,79,83,76,90,83,85,86,74,96,62,98,60,79,83,69,52,67,69,59,52,55,50,50,50,52,52,47,56,57,42,61,80,36,53,97,38,46,63,56,52,18,57,74,66,70,48,51,51,68,57,51,49,31,35,73,70,67,76,36,82,81,46,69,71,59,45,52,46,49,24,64,76,66,70,53,126

pLDDT: mean 70.37, std 15.63, range [42.81, 88.44]